Protein AF-A0AAV0VNA5-F1 (afdb_monomer_lite)

Structure (mmCIF, N/CA/C/O backbone):
data_AF-A0AAV0VNA5-F1
#
_entry.id   AF-A0AAV0VNA5-F1
#
loop_
_atom_site.group_PDB
_atom_site.id
_atom_site.type_symbol
_atom_site.label_atom_id
_atom_site.label_alt_id
_atom_site.label_comp_id
_atom_site.label_asym_id
_atom_site.label_entity_id
_atom_site.label_seq_id
_atom_site.pdbx_PDB_ins_code
_atom_site.Cartn_x
_atom_site.Cartn_y
_atom_site.Cartn_z
_atom_site.occupancy
_atom_site.B_iso_or_equiv
_atom_site.auth_seq_id
_atom_site.auth_comp_id
_atom_site.auth_asym_id
_atom_site.auth_atom_id
_atom_site.pdbx_PDB_model_num
ATOM 1 N N . MET A 1 1 ? -7.309 2.091 -15.539 1.00 61.31 1 MET A N 1
ATOM 2 C CA . MET A 1 1 ? -6.771 2.622 -14.265 1.00 61.31 1 MET A CA 1
ATOM 3 C C . MET A 1 1 ? -5.391 3.194 -14.550 1.00 61.31 1 MET A C 1
ATOM 5 O O . MET A 1 1 ? -4.636 2.526 -15.246 1.00 61.31 1 MET A O 1
ATOM 9 N N . LYS A 1 2 ? -5.087 4.430 -14.134 1.00 78.81 2 LYS A N 1
ATOM 10 C CA . LYS A 1 2 ? -3.794 5.072 -14.445 1.00 78.81 2 LYS A CA 1
ATOM 11 C C . LYS A 1 2 ? -2.761 4.752 -13.358 1.00 78.81 2 LYS A C 1
ATOM 13 O O . LYS A 1 2 ? -3.125 4.673 -12.190 1.00 78.81 2 LYS A O 1
ATOM 18 N N . GLN A 1 3 ? -1.486 4.602 -13.727 1.00 77.94 3 GLN A N 1
ATOM 19 C CA . GLN A 1 3 ? -0.392 4.304 -12.784 1.00 77.94 3 GLN A CA 1
ATOM 20 C C . GLN A 1 3 ? -0.273 5.360 -11.671 1.00 77.94 3 GLN A C 1
ATOM 22 O O . GLN A 1 3 ? -0.033 5.016 -10.520 1.00 77.94 3 GLN A O 1
ATOM 27 N N . GLU A 1 4 ? -0.513 6.628 -12.003 1.00 81.75 4 GLU A N 1
ATOM 28 C CA . GLU A 1 4 ? -0.493 7.772 -11.076 1.00 81.75 4 GLU A CA 1
ATOM 29 C C . GLU A 1 4 ? -1.544 7.685 -9.959 1.00 81.75 4 GLU A C 1
ATOM 31 O O . GLU A 1 4 ? -1.493 8.445 -9.002 1.00 81.75 4 GLU A O 1
ATOM 36 N N . GLN A 1 5 ? -2.508 6.767 -10.069 1.00 82.31 5 GLN A N 1
ATOM 37 C CA . GLN A 1 5 ? -3.531 6.533 -9.047 1.00 82.31 5 GLN A CA 1
ATOM 38 C C . GLN A 1 5 ? -3.139 5.410 -8.072 1.00 82.31 5 GLN A C 1
ATOM 40 O O . GLN A 1 5 ? -3.931 5.045 -7.204 1.00 82.31 5 GLN A O 1
ATOM 45 N N . ILE A 1 6 ? -1.945 4.825 -8.227 1.00 84.12 6 ILE A N 1
ATOM 46 C CA . ILE A 1 6 ? -1.430 3.759 -7.366 1.00 84.12 6 ILE A CA 1
ATOM 47 C C . ILE A 1 6 ? -0.471 4.384 -6.350 1.00 84.12 6 ILE A C 1
ATOM 49 O O . ILE A 1 6 ? 0.682 4.677 -6.664 1.00 84.12 6 ILE A O 1
ATOM 53 N N . PHE A 1 7 ? -0.948 4.559 -5.120 1.00 85.44 7 PHE A N 1
ATOM 54 C CA . PHE A 1 7 ? -0.211 5.212 -4.037 1.00 85.44 7 PHE A CA 1
ATOM 55 C C . PHE A 1 7 ? 0.374 4.222 -3.033 1.00 85.44 7 PHE A C 1
ATOM 57 O O . PHE A 1 7 ? -0.229 3.191 -2.727 1.00 85.44 7 PHE A O 1
ATOM 64 N N . SER A 1 8 ? 1.534 4.574 -2.479 1.00 82.31 8 SER A N 1
ATOM 65 C CA . SER A 1 8 ? 2.185 3.831 -1.408 1.00 82.31 8 SER A CA 1
ATOM 66 C C . SER A 1 8 ? 1.726 4.336 -0.044 1.00 82.31 8 SER A C 1
ATOM 68 O O . SER A 1 8 ? 1.984 5.474 0.344 1.00 82.31 8 SER A O 1
ATOM 70 N N . PHE A 1 9 ? 1.085 3.456 0.723 1.00 81.94 9 PHE A N 1
ATOM 71 C CA . PHE A 1 9 ? 0.628 3.739 2.089 1.00 81.94 9 PHE A CA 1
ATOM 72 C C . PHE A 1 9 ? 1.598 3.214 3.161 1.00 81.94 9 PHE A C 1
ATOM 74 O O . PHE A 1 9 ? 1.343 3.362 4.357 1.00 81.94 9 PHE A O 1
ATOM 81 N N . SER A 1 10 ? 2.717 2.593 2.762 1.00 77.31 10 SER A N 1
ATOM 82 C CA . SER A 1 10 ? 3.698 2.020 3.697 1.00 77.31 10 SER A CA 1
ATOM 83 C C . SER A 1 10 ? 4.319 3.086 4.601 1.00 77.31 10 SER A C 1
ATOM 85 O O . SER A 1 10 ? 4.486 2.856 5.799 1.00 77.31 10 SER A O 1
ATOM 87 N N . ASN A 1 11 ? 4.573 4.273 4.046 1.00 72.50 11 ASN A N 1
ATOM 88 C CA . ASN A 1 11 ? 5.123 5.414 4.770 1.00 72.50 11 ASN A CA 1
ATOM 89 C C . ASN A 1 11 ? 4.182 5.921 5.869 1.00 72.50 11 ASN A C 1
ATOM 91 O O . ASN A 1 11 ? 4.648 6.323 6.931 1.00 72.50 11 ASN A O 1
ATOM 95 N N . LEU A 1 12 ? 2.862 5.853 5.675 1.00 72.69 12 LEU A N 1
ATOM 96 C CA . LEU A 1 12 ? 1.906 6.253 6.713 1.00 72.69 12 LEU A CA 1
ATOM 97 C C . LEU A 1 12 ? 1.964 5.306 7.919 1.00 72.69 12 LEU A C 1
ATOM 99 O O . LEU A 1 12 ? 1.955 5.756 9.061 1.00 72.69 12 LEU A O 1
ATOM 103 N N . VAL A 1 13 ? 2.093 3.999 7.675 1.00 71.50 13 VAL A N 1
ATOM 104 C CA . VAL A 1 13 ? 2.178 2.978 8.736 1.00 71.50 13 VAL A CA 1
ATOM 105 C C . VAL A 1 13 ? 3.517 3.016 9.482 1.00 71.50 13 VAL A C 1
ATOM 107 O O . VAL A 1 13 ? 3.583 2.647 10.651 1.00 71.50 13 VAL A O 1
ATOM 110 N N . SER A 1 14 ? 4.607 3.437 8.839 1.00 67.69 14 SER A N 1
ATOM 111 C CA . SER A 1 14 ? 5.907 3.537 9.513 1.00 67.69 14 SER A CA 1
ATOM 112 C C . SER A 1 14 ? 6.051 4.822 10.333 1.00 67.69 14 SER A C 1
ATOM 114 O O . SER A 1 14 ? 6.671 4.796 11.396 1.00 67.69 14 SER A O 1
ATOM 116 N N . THR A 1 15 ? 5.468 5.932 9.872 1.00 65.69 15 THR A N 1
ATOM 117 C CA . THR A 1 15 ? 5.726 7.266 10.442 1.00 65.69 15 THR A CA 1
ATOM 118 C C . THR A 1 15 ? 4.695 7.745 11.454 1.00 65.69 15 THR A C 1
ATOM 120 O O . THR A 1 15 ? 5.068 8.412 12.413 1.00 65.69 15 THR A O 1
ATOM 123 N N . SER A 1 16 ? 3.410 7.463 11.236 1.00 63.38 16 SER A N 1
ATOM 124 C CA . SER A 1 16 ? 2.330 8.199 11.912 1.00 63.38 16 SER A CA 1
ATOM 125 C C . SER A 1 16 ? 1.203 7.304 12.415 1.00 63.38 16 SER A C 1
ATOM 127 O O . SER A 1 16 ? 0.649 7.551 13.490 1.00 63.38 16 SER A O 1
ATOM 129 N N . LEU A 1 17 ? 0.904 6.225 11.694 1.00 68.94 17 LEU A N 1
ATOM 130 C CA . LEU A 1 17 ? -0.144 5.276 12.044 1.00 68.94 17 LEU A CA 1
ATOM 131 C C . LEU A 1 17 ? 0.442 3.992 12.621 1.00 68.94 17 LEU A C 1
ATOM 133 O O . LEU A 1 17 ? 1.546 3.577 12.286 1.00 68.94 17 LEU A O 1
ATOM 137 N N . THR A 1 18 ? -0.314 3.325 13.487 1.00 68.88 18 THR A N 1
ATOM 138 C CA . THR A 1 18 ? 0.027 1.981 13.967 1.00 68.88 18 THR A CA 1
ATOM 139 C C . THR A 1 18 ? -1.131 1.032 13.777 1.00 68.88 18 THR A C 1
ATOM 141 O O . THR A 1 18 ? -2.283 1.363 14.046 1.00 68.88 18 THR A O 1
ATOM 144 N N . LYS A 1 19 ? -0.809 -0.196 13.362 1.00 69.00 19 LYS A N 1
ATOM 145 C CA . LYS A 1 19 ? -1.757 -1.307 13.400 1.00 69.00 19 LYS A CA 1
ATOM 146 C C . LYS A 1 19 ? -2.027 -1.640 14.864 1.00 69.00 19 LYS A C 1
ATOM 148 O O . LYS A 1 19 ? -1.241 -2.351 15.487 1.00 69.00 19 LYS A O 1
ATOM 153 N N . LYS A 1 20 ? -3.103 -1.092 15.422 1.00 68.81 20 LYS A N 1
ATOM 154 C CA . LYS A 1 20 ? -3.529 -1.412 16.782 1.00 68.81 20 LYS A CA 1
ATOM 155 C C . LYS A 1 20 ? -4.576 -2.516 16.767 1.00 68.81 20 LYS A C 1
ATOM 157 O O . LYS A 1 20 ? -5.478 -2.553 15.939 1.00 68.81 20 LYS A O 1
ATOM 162 N N . THR A 1 21 ? -4.421 -3.434 17.705 1.00 66.12 21 THR A N 1
ATOM 163 C CA . THR A 1 21 ? -5.372 -4.507 18.024 1.00 66.12 21 THR A CA 1
ATOM 164 C C . THR A 1 21 ? -6.015 -4.286 19.386 1.00 66.12 21 THR A C 1
ATOM 166 O O . THR A 1 21 ? -6.741 -5.153 19.859 1.00 66.12 21 THR A O 1
ATOM 169 N N . VAL A 1 22 ? -5.738 -3.149 20.025 1.00 70.19 22 VAL A N 1
ATOM 170 C CA . VAL A 1 22 ? -6.234 -2.796 21.351 1.00 70.19 22 VAL A CA 1
ATOM 171 C C . VAL A 1 22 ? -6.997 -1.485 21.241 1.00 70.19 22 VAL A C 1
ATOM 173 O O . VAL A 1 22 ? -6.460 -0.503 20.732 1.00 70.19 22 VAL A O 1
ATOM 176 N N . ASP A 1 23 ? -8.243 -1.531 21.686 1.00 74.94 23 ASP A N 1
ATOM 177 C CA . ASP A 1 23 ? -9.182 -0.418 21.802 1.00 74.94 23 ASP A CA 1
ATOM 178 C C . ASP A 1 23 ? -8.688 0.635 22.813 1.00 74.94 23 ASP A C 1
ATOM 180 O O . ASP A 1 23 ? -7.816 0.336 23.637 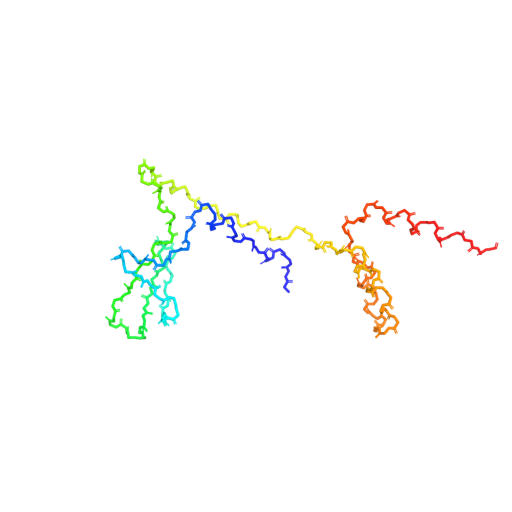1.00 74.94 23 ASP A O 1
ATOM 184 N N . THR A 1 24 ? -9.250 1.848 22.809 1.00 70.69 24 THR A N 1
ATOM 185 C CA . THR A 1 24 ? -8.927 2.872 23.827 1.00 70.69 24 THR A CA 1
ATOM 186 C C . THR A 1 24 ? -9.212 2.397 25.251 1.00 70.69 24 THR A C 1
ATOM 188 O O . THR A 1 24 ? -8.517 2.810 2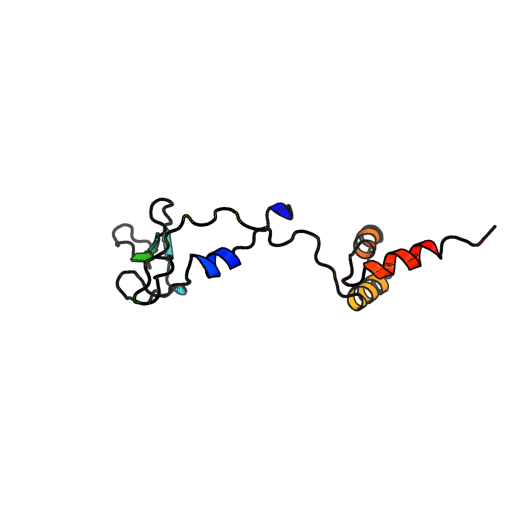6.177 1.00 70.69 24 THR A O 1
ATOM 191 N N . ASP A 1 25 ? -10.148 1.461 25.413 1.00 70.50 25 ASP A N 1
ATOM 192 C CA . ASP A 1 25 ? -10.512 0.850 26.697 1.00 70.50 25 ASP A CA 1
ATOM 193 C C . ASP A 1 25 ? -9.586 -0.313 27.112 1.00 70.50 25 ASP A C 1
ATOM 195 O O . ASP A 1 25 ? -9.852 -1.030 28.077 1.00 70.50 25 ASP A O 1
ATOM 199 N N . GLY A 1 26 ? -8.498 -0.559 26.371 1.00 67.69 26 GLY A N 1
ATOM 200 C CA . GLY A 1 26 ? -7.530 -1.621 26.674 1.00 67.69 26 GLY A CA 1
ATOM 201 C C . GLY A 1 26 ? -7.981 -3.028 26.263 1.00 67.69 26 GLY A C 1
ATOM 202 O O . GLY A 1 26 ? -7.269 -4.005 26.506 1.00 67.69 26 GLY A O 1
ATOM 203 N N . GLN A 1 27 ? -9.138 -3.152 25.611 1.00 72.56 27 GLN A N 1
ATOM 204 C CA . GLN A 1 27 ? -9.688 -4.431 25.166 1.00 72.56 27 GLN A CA 1
ATOM 205 C C . GLN A 1 27 ? -9.109 -4.848 23.813 1.00 72.56 27 GLN A C 1
ATOM 207 O O . GLN A 1 27 ? -8.989 -4.038 22.893 1.00 72.56 27 GLN A O 1
ATOM 212 N N . LYS A 1 28 ? -8.771 -6.133 23.654 1.00 73.62 28 LYS A N 1
ATOM 213 C CA . LYS A 1 28 ? -8.304 -6.660 22.364 1.00 73.62 28 LYS A CA 1
ATOM 214 C C . LYS A 1 28 ? -9.465 -6.721 21.372 1.00 73.62 28 LYS A C 1
ATOM 216 O O . LYS A 1 28 ? -10.399 -7.500 21.547 1.00 73.62 28 LYS A O 1
ATOM 221 N N . GLY A 1 29 ? -9.380 -5.923 20.316 1.00 73.00 29 GLY A N 1
ATOM 222 C CA . GLY A 1 29 ? -10.340 -5.911 19.225 1.00 73.00 29 GLY A CA 1
ATOM 223 C C . GLY A 1 29 ? -10.103 -7.076 18.265 1.00 73.00 29 GLY A C 1
ATOM 224 O O . GLY A 1 29 ? -9.071 -7.133 17.593 1.00 73.00 29 GLY A O 1
ATOM 225 N N . ASN A 1 30 ? -11.056 -8.006 18.165 1.00 79.62 30 ASN A N 1
ATOM 226 C CA . ASN A 1 30 ? -11.019 -9.038 17.131 1.00 79.62 30 ASN A CA 1
ATOM 227 C C . ASN A 1 30 ? -11.534 -8.471 15.799 1.00 79.62 30 ASN A C 1
ATOM 229 O O . ASN A 1 30 ? -12.741 -8.346 15.604 1.00 79.62 30 ASN A O 1
ATOM 233 N N . TRP A 1 31 ? -10.612 -8.166 14.882 1.00 81.69 31 TRP A N 1
ATOM 234 C CA . TRP A 1 31 ? -10.916 -7.610 13.558 1.00 81.69 31 TRP A CA 1
ATOM 235 C C . TRP A 1 31 ? -11.918 -8.445 12.752 1.00 81.69 31 TRP A C 1
ATOM 237 O O . TRP A 1 31 ? -12.744 -7.878 12.049 1.00 81.69 31 TRP A O 1
ATOM 247 N N . PHE A 1 32 ? -11.894 -9.774 12.890 1.00 84.00 32 PHE A N 1
ATOM 248 C CA . PHE A 1 32 ? -12.788 -10.670 12.151 1.00 84.00 32 PHE A CA 1
ATOM 249 C C . PHE A 1 32 ? -14.258 -10.526 12.561 1.00 84.00 32 PHE A C 1
ATOM 251 O O . PHE A 1 32 ? -15.155 -10.759 11.759 1.00 84.00 32 PHE A O 1
ATOM 258 N N . HIS A 1 33 ? -14.517 -10.140 13.811 1.00 85.06 33 HIS A N 1
ATOM 259 C CA . HIS A 1 33 ? -15.881 -10.030 14.327 1.00 85.06 33 HIS A CA 1
ATOM 260 C C . HIS A 1 33 ? -16.507 -8.664 14.047 1.00 85.06 33 HIS A C 1
ATOM 262 O O . HIS A 1 33 ? -17.697 -8.488 14.303 1.00 85.06 33 HIS A O 1
ATOM 268 N N . ILE A 1 34 ? -15.725 -7.692 13.564 1.00 86.31 34 ILE A N 1
ATOM 269 C CA . ILE A 1 34 ? -16.207 -6.338 13.292 1.00 86.31 34 ILE A CA 1
ATOM 270 C C . ILE A 1 34 ? -17.237 -6.395 12.163 1.00 86.31 34 ILE A C 1
ATOM 272 O O . ILE A 1 34 ? -16.944 -6.867 11.068 1.00 86.31 34 ILE A O 1
ATOM 276 N N . ARG A 1 35 ? -18.444 -5.889 12.433 1.00 88.06 35 ARG A N 1
ATOM 277 C CA . ARG A 1 35 ? -19.552 -5.839 11.462 1.00 88.06 35 ARG A CA 1
ATOM 278 C C . ARG A 1 35 ? -19.874 -4.429 10.997 1.00 88.06 35 ARG A C 1
ATOM 280 O O . ARG A 1 35 ? -20.453 -4.262 9.930 1.00 88.06 35 ARG A O 1
ATOM 287 N N . TRP A 1 36 ? -19.493 -3.422 11.778 1.00 88.69 36 TRP A N 1
ATOM 288 C CA . TRP A 1 36 ? -19.755 -2.024 11.467 1.00 88.69 36 TRP A CA 1
ATOM 289 C C . TRP A 1 36 ? -18.515 -1.194 11.757 1.00 88.69 36 TRP A C 1
ATOM 291 O O . TRP A 1 36 ? -17.997 -1.219 12.871 1.00 88.69 36 TRP A O 1
ATOM 301 N N . ILE A 1 37 ? -18.057 -0.458 10.749 1.00 87.94 37 ILE A N 1
ATOM 302 C CA . ILE A 1 37 ? -16.963 0.503 10.853 1.00 87.94 37 ILE A CA 1
ATOM 303 C C . ILE A 1 37 ? -17.494 1.891 10.498 1.00 87.94 37 ILE A C 1
ATOM 305 O O . ILE A 1 37 ? -18.212 2.053 9.511 1.00 87.94 37 ILE A O 1
ATOM 309 N N . ARG A 1 38 ? -17.120 2.893 11.291 1.00 86.06 38 ARG A N 1
ATOM 310 C CA . ARG A 1 38 ? -17.346 4.312 11.027 1.00 86.06 38 ARG A CA 1
ATOM 311 C C . ARG A 1 38 ? -16.011 5.039 11.134 1.00 86.06 38 ARG A C 1
ATOM 313 O O . ARG A 1 38 ? -15.265 4.857 12.092 1.00 86.06 38 ARG A O 1
ATOM 320 N N . TYR A 1 39 ? -15.718 5.862 10.135 1.00 81.56 39 TYR A N 1
ATOM 321 C CA . TYR A 1 39 ? -14.537 6.712 10.125 1.00 81.56 39 TYR A CA 1
ATOM 322 C C . TYR A 1 39 ? -14.971 8.166 9.993 1.00 81.56 39 TYR A C 1
ATOM 324 O O . TYR A 1 39 ? -15.646 8.529 9.029 1.00 81.56 39 TYR A O 1
ATOM 332 N N . GLU A 1 40 ? -14.588 8.989 10.962 1.00 78.00 40 GLU A N 1
ATOM 333 C CA . GLU A 1 40 ? -14.845 10.424 10.948 1.00 78.00 40 GLU A CA 1
ATOM 334 C C . GLU A 1 40 ? -13.530 11.175 10.787 1.00 78.00 40 GLU A C 1
ATOM 336 O O . GLU A 1 40 ? -12.617 11.051 11.601 1.00 78.00 40 GLU A O 1
ATOM 341 N N . LYS A 1 41 ? -13.449 11.997 9.736 1.00 69.94 41 LYS A N 1
ATOM 342 C CA . LYS A 1 41 ? -12.236 12.747 9.380 1.00 69.94 41 LYS A CA 1
ATOM 343 C C . LYS A 1 41 ? -11.788 13.734 10.471 1.00 69.94 41 LYS A C 1
ATOM 345 O O . LYS A 1 41 ? -10.655 14.188 10.438 1.00 69.94 41 LYS A O 1
ATOM 350 N N . MET A 1 42 ? -12.672 14.072 11.410 1.00 62.91 42 MET A N 1
ATOM 351 C CA . MET A 1 42 ? -12.401 15.000 12.511 1.00 62.91 42 MET A CA 1
ATOM 352 C C . MET A 1 42 ? -11.515 14.415 13.616 1.00 62.91 42 MET A C 1
ATOM 354 O O . MET A 1 42 ? -10.811 15.178 14.267 1.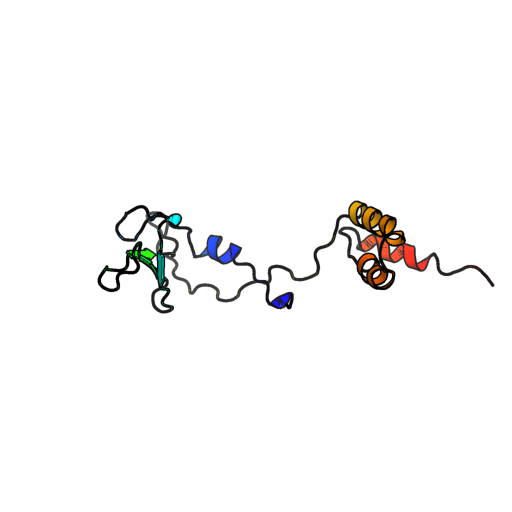00 62.91 42 MET A O 1
ATOM 358 N N . TYR A 1 43 ? -11.558 13.100 13.855 1.00 59.91 43 TYR A N 1
ATOM 359 C CA . TYR A 1 43 ? -11.039 12.535 15.107 1.00 59.91 43 TYR A CA 1
ATOM 360 C C . TYR A 1 43 ? -9.855 11.577 14.945 1.00 59.91 43 TYR A C 1
ATOM 362 O O . TYR A 1 43 ? -9.372 11.080 15.955 1.00 59.91 43 TYR A O 1
ATOM 370 N N . ASP A 1 44 ? -9.386 11.299 13.720 1.00 67.19 44 ASP A N 1
ATOM 371 C CA . ASP A 1 44 ? -8.346 10.286 13.415 1.00 67.19 44 ASP A CA 1
ATOM 372 C C . ASP A 1 44 ? -8.550 8.941 14.143 1.00 67.19 44 ASP A C 1
ATOM 374 O O . ASP A 1 44 ? -7.619 8.183 14.432 1.00 67.19 44 ASP A O 1
ATOM 378 N N . GLN A 1 45 ? -9.807 8.650 14.457 1.00 76.38 45 GLN A N 1
ATOM 379 C CA . GLN A 1 45 ? -10.237 7.530 15.268 1.00 76.38 45 GLN A CA 1
ATOM 380 C C . GLN A 1 45 ? -11.133 6.643 14.423 1.00 76.38 45 GLN A C 1
ATOM 382 O O . GLN A 1 45 ? -12.052 7.101 13.738 1.00 76.38 45 GLN A O 1
ATOM 387 N N . LEU A 1 46 ? -10.858 5.347 14.485 1.00 83.75 46 LEU A N 1
ATOM 388 C CA . LEU A 1 46 ? -11.673 4.337 13.844 1.00 83.75 46 LEU A CA 1
ATOM 389 C C . LEU A 1 46 ? -12.705 3.840 14.853 1.00 83.75 46 LEU A C 1
ATOM 391 O O . LEU A 1 46 ? -12.355 3.200 15.841 1.00 83.75 46 LEU A O 1
ATOM 395 N N . GLN A 1 47 ? -13.976 4.110 14.592 1.00 86.81 47 GLN A N 1
ATOM 396 C CA . GLN A 1 47 ? -15.070 3.623 15.419 1.00 86.81 47 GLN A CA 1
ATOM 397 C C . GLN A 1 47 ? -15.577 2.292 14.865 1.00 86.81 47 GLN A C 1
ATOM 399 O O . GLN A 1 47 ? -15.798 2.165 13.659 1.00 86.81 47 GLN A O 1
ATOM 404 N N . PHE A 1 48 ? -15.777 1.290 15.719 1.00 87.12 48 PHE A N 1
ATOM 405 C CA . PHE A 1 48 ? -16.251 -0.021 15.275 1.00 87.12 48 PHE A CA 1
ATOM 406 C C . PHE A 1 48 ? -17.254 -0.669 16.236 1.00 87.12 48 PHE A C 1
ATOM 408 O O . PHE A 1 48 ? -17.306 -0.344 17.421 1.00 87.12 48 PHE A O 1
ATOM 415 N N . LYS A 1 49 ? -18.058 -1.604 15.714 1.00 89.75 49 LYS A N 1
ATOM 416 C CA . LYS A 1 49 ? -18.978 -2.463 16.479 1.00 89.75 49 LYS A CA 1
ATOM 417 C C . LYS A 1 49 ? -18.945 -3.902 15.982 1.00 89.75 49 LYS A C 1
ATOM 419 O O . LYS A 1 49 ? -18.629 -4.177 14.819 1.00 89.75 49 LYS A O 1
ATOM 424 N N . TYR A 1 50 ? -19.339 -4.812 16.866 1.00 87.62 50 TYR A N 1
ATOM 425 C CA . TYR A 1 50 ? -19.530 -6.226 16.544 1.00 87.62 50 TYR A CA 1
ATOM 426 C C . TYR A 1 50 ? -20.965 -6.566 16.139 1.00 87.62 50 TYR A C 1
ATOM 428 O O . TYR A 1 50 ? -21.171 -7.567 15.458 1.00 87.62 50 TYR A O 1
ATOM 436 N N . SER A 1 51 ? -21.946 -5.736 16.503 1.00 87.00 51 SER A N 1
ATOM 437 C CA . SER A 1 51 ? -23.332 -5.869 16.056 1.00 87.00 51 SER A CA 1
ATOM 438 C C . SER A 1 51 ? -23.708 -4.809 15.018 1.00 87.00 51 SER A C 1
ATOM 440 O O . SER A 1 51 ? -23.021 -3.804 14.833 1.00 87.00 51 SER A O 1
ATOM 442 N N . LEU A 1 52 ? -24.844 -5.035 14.358 1.00 85.69 52 LEU A N 1
ATOM 443 C CA . LEU A 1 52 ? -25.535 -4.054 13.515 1.00 85.69 52 LEU A CA 1
ATOM 444 C C . LEU A 1 52 ? -26.597 -3.263 14.303 1.00 85.69 52 LEU A C 1
ATOM 446 O O . LEU A 1 52 ? -27.359 -2.497 13.721 1.00 85.69 52 LEU A O 1
ATOM 450 N N . ASN A 1 53 ? -26.653 -3.438 15.627 1.00 87.12 53 ASN A N 1
ATOM 451 C CA . ASN A 1 53 ? -27.600 -2.735 16.484 1.00 87.12 53 ASN A CA 1
ATOM 452 C C . ASN A 1 53 ? -27.235 -1.238 16.585 1.00 87.12 53 ASN A C 1
ATOM 454 O O . ASN A 1 53 ? -26.100 -0.900 16.952 1.00 87.12 53 ASN A O 1
ATOM 458 N N . PRO A 1 54 ? -28.176 -0.320 16.300 1.00 84.12 54 PRO A N 1
ATOM 459 C CA . PRO A 1 54 ? -27.908 1.116 16.356 1.00 84.12 54 PRO A CA 1
ATOM 460 C C . PRO A 1 54 ? -27.664 1.608 17.791 1.00 84.12 54 PRO A C 1
ATOM 462 O O . PRO A 1 54 ? -26.809 2.466 17.988 1.00 84.12 54 PRO A O 1
ATOM 465 N N . GLU A 1 55 ? -28.345 1.004 18.768 1.00 85.19 55 GLU A N 1
ATOM 466 C CA . GLU A 1 55 ? -28.305 1.344 20.201 1.00 85.19 55 GLU A CA 1
ATOM 467 C C . GLU A 1 55 ? -26.983 0.972 20.896 1.00 85.19 55 GLU A C 1
ATOM 469 O O . GLU A 1 55 ? -26.649 1.530 21.937 1.00 85.19 55 GLU A O 1
ATOM 474 N N . GLU A 1 56 ? -26.213 0.025 20.345 1.00 85.44 56 GLU A N 1
ATOM 475 C CA . GLU A 1 56 ? -24.923 -0.354 20.935 1.00 85.44 56 GLU A CA 1
ATOM 476 C C . GLU A 1 56 ? -23.932 0.822 20.810 1.00 85.44 56 GLU A C 1
ATOM 478 O O . GLU A 1 56 ? -23.897 1.471 19.763 1.00 85.44 56 GLU A O 1
ATOM 483 N N . PRO A 1 57 ? -23.107 1.140 21.819 1.00 85.50 57 PRO A N 1
ATOM 484 C CA . PRO A 1 57 ? -22.072 2.159 21.671 1.00 85.50 57 PRO A CA 1
ATOM 485 C C . PRO A 1 57 ? -20.963 1.700 20.711 1.00 85.50 57 PRO A C 1
ATOM 487 O O . PRO A 1 57 ? -20.667 0.511 20.587 1.00 85.50 57 PRO A O 1
ATOM 490 N N . PHE A 1 58 ? -20.340 2.648 20.005 1.00 84.25 58 PHE A N 1
ATOM 491 C CA . PHE A 1 58 ? -19.142 2.364 19.211 1.00 84.25 58 PHE A CA 1
ATOM 492 C C . PHE A 1 58 ? -17.922 2.226 20.122 1.00 84.25 58 PHE A C 1
ATOM 494 O O . PHE A 1 58 ? -17.732 3.019 21.041 1.00 84.25 58 PHE A O 1
ATOM 501 N N . ARG A 1 59 ? -17.070 1.253 19.809 1.00 83.44 59 ARG A N 1
ATOM 502 C CA . ARG A 1 59 ? -15.705 1.147 20.333 1.00 83.44 59 ARG A CA 1
ATOM 503 C C . ARG A 1 59 ? -14.758 2.013 19.514 1.00 83.44 59 ARG A C 1
ATOM 505 O O . ARG A 1 59 ? -15.029 2.230 18.332 1.00 83.44 59 ARG A O 1
ATOM 512 N N . VAL A 1 60 ? -13.673 2.507 20.109 1.00 82.81 60 VAL A N 1
ATOM 513 C CA . VAL A 1 60 ? -12.827 3.550 19.509 1.00 82.81 60 VAL A CA 1
ATOM 514 C C . VAL A 1 60 ? -11.377 3.096 19.417 1.00 82.81 60 VAL A C 1
ATOM 516 O O . VAL A 1 60 ? -10.610 3.099 20.372 1.00 82.81 60 VAL A O 1
ATOM 519 N N . LEU A 1 61 ? -10.934 2.800 18.204 1.00 80.25 61 LEU A N 1
ATOM 520 C CA . LEU A 1 61 ? -9.541 2.492 17.937 1.00 80.25 61 LEU A CA 1
ATOM 521 C C . LEU A 1 61 ? -8.780 3.768 17.542 1.00 80.25 61 LEU A C 1
ATOM 523 O O . LEU A 1 61 ? -8.926 4.279 16.431 1.00 80.25 61 LEU A O 1
ATOM 527 N N . ASP A 1 62 ? -7.930 4.263 18.444 1.00 74.31 62 ASP A N 1
ATOM 528 C CA . ASP A 1 62 ? -6.977 5.340 18.147 1.00 74.31 62 ASP A CA 1
ATOM 529 C C . ASP A 1 62 ? -5.835 4.787 17.279 1.00 74.31 62 ASP A C 1
ATOM 531 O O . ASP A 1 62 ? -4.985 4.040 17.768 1.00 74.31 62 ASP A O 1
ATOM 535 N N . LEU A 1 63 ? -5.786 5.146 15.995 1.00 73.94 63 LEU A N 1
ATOM 536 C CA . LEU A 1 63 ? -4.770 4.657 15.055 1.00 73.94 63 LEU A CA 1
ATOM 537 C C . LEU A 1 63 ? -3.430 5.406 15.157 1.00 73.94 63 LEU A C 1
ATOM 539 O O . LEU A 1 63 ? -2.446 4.983 14.539 1.00 73.94 63 LEU A O 1
ATOM 543 N N . THR A 1 64 ? -3.351 6.474 15.957 1.00 71.50 64 THR A N 1
ATOM 544 C CA . THR A 1 64 ? -2.133 7.281 16.097 1.00 71.50 64 THR A CA 1
ATOM 545 C C . THR A 1 64 ? -1.019 6.502 16.792 1.00 71.50 64 THR A C 1
ATOM 547 O O . THR A 1 64 ? -1.253 5.774 17.766 1.00 71.50 64 THR A O 1
ATOM 550 N N . GLN A 1 65 ? 0.224 6.651 16.322 1.00 65.38 65 GLN A N 1
ATOM 551 C CA . GLN A 1 65 ? 1.386 6.160 17.063 1.00 65.38 65 GLN A CA 1
ATOM 552 C C . GLN A 1 65 ? 1.417 6.799 18.460 1.00 65.38 65 GLN A C 1
ATOM 554 O O . GLN A 1 65 ? 1.576 8.010 18.614 1.00 65.38 65 GLN A O 1
ATOM 559 N N . SER A 1 66 ? 1.285 5.986 19.515 1.00 59.19 66 SER A N 1
ATOM 560 C CA . SER A 1 66 ? 1.598 6.461 20.862 1.00 59.19 66 SER A CA 1
ATOM 561 C C . SER A 1 66 ? 3.111 6.626 20.959 1.00 59.19 66 SER A C 1
ATOM 563 O O . SER A 1 66 ? 3.843 5.669 20.692 1.00 59.19 66 SER A O 1
ATOM 565 N N . GLY A 1 67 ? 3.587 7.807 21.359 1.00 57.03 67 GLY A N 1
ATOM 566 C CA . GLY A 1 67 ? 5.000 7.995 21.677 1.00 57.03 67 GLY A CA 1
ATOM 567 C C . GLY A 1 67 ? 5.479 6.9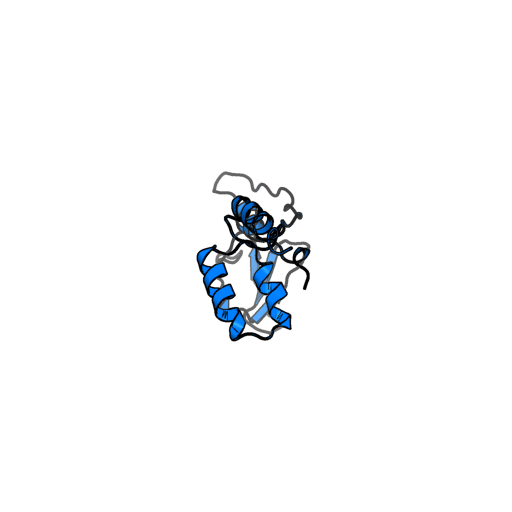01 22.637 1.00 57.03 67 GLY A C 1
ATOM 568 O O . GLY A 1 67 ? 4.748 6.493 23.544 1.00 57.03 67 GLY A O 1
ATOM 569 N N . LYS A 1 68 ? 6.699 6.388 22.430 1.00 57.28 68 LYS A N 1
ATOM 570 C CA . LYS A 1 68 ? 7.346 5.518 23.425 1.00 57.28 68 LYS A CA 1
ATOM 571 C C . LYS A 1 68 ? 7.320 6.242 24.776 1.00 57.28 68 LYS A C 1
ATOM 573 O O . LYS A 1 68 ? 7.495 7.458 24.806 1.00 57.28 68 LYS A O 1
ATOM 578 N N . ARG A 1 69 ? 7.083 5.507 25.867 1.00 50.22 69 ARG A N 1
ATOM 579 C CA . ARG A 1 69 ? 6.963 6.033 27.241 1.00 50.22 69 ARG A CA 1
ATOM 580 C C . ARG A 1 69 ? 8.018 7.132 27.490 1.00 50.22 69 ARG A C 1
ATOM 582 O O . ARG A 1 69 ? 9.208 6.853 27.398 1.00 50.22 69 ARG A O 1
ATOM 589 N N . GLY A 1 70 ? 7.575 8.371 27.734 1.00 55.03 70 GLY A N 1
ATOM 590 C CA . GLY A 1 70 ? 8.447 9.537 27.962 1.00 55.03 70 GLY A CA 1
ATOM 591 C C . GLY A 1 70 ? 8.740 10.435 26.747 1.00 55.03 70 GLY A C 1
ATOM 592 O O . GLY A 1 70 ? 9.351 11.483 26.927 1.00 55.03 70 GLY A O 1
ATOM 593 N N . ARG A 1 71 ? 8.296 10.090 25.529 1.00 53.84 71 ARG A N 1
ATOM 594 C CA . ARG A 1 71 ? 8.427 10.953 24.340 1.00 53.84 71 ARG A CA 1
ATOM 595 C C . ARG A 1 71 ? 7.078 11.598 23.991 1.00 53.84 71 ARG A C 1
ATOM 597 O O . ARG A 1 71 ? 6.103 10.858 23.830 1.00 53.84 71 ARG A O 1
ATOM 604 N N . PRO A 1 72 ? 6.996 12.935 23.848 1.00 55.66 72 PRO A N 1
ATOM 605 C CA . PRO A 1 72 ? 5.761 13.598 23.438 1.00 55.66 72 PRO A CA 1
ATOM 606 C C . PRO A 1 72 ? 5.292 13.075 22.074 1.00 55.66 72 PRO A C 1
ATOM 608 O O . PRO A 1 72 ? 6.112 12.767 21.202 1.00 55.66 72 PRO A O 1
ATOM 611 N N . LYS A 1 73 ? 3.968 12.948 21.900 1.00 57.91 73 LYS A N 1
ATOM 612 C CA . LYS A 1 73 ? 3.367 12.642 20.597 1.00 57.91 73 LYS A CA 1
ATOM 613 C C . LYS A 1 73 ? 3.727 13.797 19.656 1.00 57.91 73 LYS A C 1
ATOM 615 O O . LYS A 1 73 ? 3.190 14.890 19.806 1.00 57.91 73 LYS A O 1
ATOM 620 N N . ASN A 1 74 ? 4.616 13.566 18.691 1.00 52.56 74 ASN A N 1
ATOM 621 C CA . ASN A 1 74 ? 4.748 14.464 17.547 1.00 52.56 74 ASN A CA 1
ATOM 622 C C . ASN A 1 74 ? 3.515 14.246 16.667 1.00 52.56 74 ASN A C 1
ATOM 624 O O . ASN A 1 74 ? 3.548 13.470 15.718 1.00 52.56 74 ASN A O 1
ATOM 628 N N . ILE A 1 75 ? 2.409 14.902 17.024 1.00 54.12 75 ILE A N 1
ATOM 629 C CA . ILE A 1 75 ? 1.247 15.089 16.150 1.00 54.12 75 ILE A CA 1
ATOM 630 C C . ILE A 1 75 ? 1.630 16.200 15.167 1.00 54.12 75 ILE A C 1
ATOM 632 O O . ILE A 1 75 ? 1.048 17.278 15.143 1.00 54.12 75 ILE A O 1
ATOM 636 N N . THR A 1 76 ? 2.712 16.003 14.420 1.00 51.00 76 THR A N 1
ATOM 637 C CA . THR A 1 76 ? 2.964 16.824 13.245 1.00 51.00 76 THR A CA 1
ATOM 638 C C . THR A 1 76 ? 2.025 16.275 12.191 1.00 51.00 76 THR A C 1
ATOM 640 O O . THR A 1 76 ? 2.143 15.108 11.825 1.00 51.00 76 THR A O 1
ATOM 643 N N . THR A 1 77 ? 1.049 17.099 11.808 1.00 53.44 77 THR A N 1
ATOM 644 C CA . THR A 1 77 ? 0.185 16.999 10.628 1.00 53.44 77 THR A CA 1
ATOM 645 C C . THR A 1 77 ? 0.636 15.886 9.691 1.00 53.44 77 THR A C 1
ATOM 647 O O . THR A 1 77 ? 1.725 15.988 9.123 1.00 53.44 77 THR A O 1
ATOM 650 N N . TYR A 1 78 ? -0.153 14.809 9.578 1.00 57.03 78 TYR A N 1
ATOM 651 C CA . TYR A 1 78 ? 0.167 13.699 8.678 1.00 57.03 78 TYR A CA 1
ATOM 652 C C . TYR A 1 78 ? 0.597 14.277 7.337 1.00 57.03 78 TYR A C 1
ATOM 654 O O . TYR A 1 78 ? -0.093 15.142 6.795 1.00 57.03 78 TYR A O 1
ATOM 662 N N . SER A 1 79 ? 1.740 13.834 6.817 1.00 56.81 79 SER A N 1
ATOM 663 C CA . SER A 1 79 ? 2.103 14.190 5.453 1.00 56.81 79 SER A CA 1
ATOM 664 C C . SER A 1 79 ? 1.000 13.642 4.546 1.00 56.81 79 SER A C 1
ATOM 666 O O . SER A 1 79 ? 0.838 12.431 4.404 1.00 56.81 79 SER A O 1
ATOM 668 N N . THR A 1 80 ? 0.175 14.542 4.007 1.00 59.62 80 THR A N 1
ATOM 669 C CA . THR A 1 80 ? -0.908 14.219 3.067 1.00 59.62 80 THR A CA 1
ATOM 670 C C . THR A 1 80 ? -0.370 13.882 1.681 1.00 59.62 80 THR A C 1
ATOM 672 O O . THR A 1 80 ? -1.130 13.488 0.799 1.00 59.62 80 THR A O 1
ATOM 675 N N . GLU A 1 81 ? 0.935 14.042 1.480 1.00 70.44 81 GLU A N 1
ATOM 676 C CA . GLU A 1 81 ? 1.623 13.747 0.236 1.00 70.44 81 GLU A CA 1
ATOM 677 C C . GLU A 1 81 ? 1.874 12.242 0.147 1.00 70.44 81 GLU A C 1
ATOM 679 O O . GLU A 1 81 ? 2.894 11.703 0.578 1.00 70.44 81 GLU A O 1
ATOM 684 N N . LEU A 1 82 ? 0.884 11.540 -0.401 1.00 77.25 82 LEU A N 1
ATOM 685 C CA . LEU A 1 82 ? 1.047 10.153 -0.803 1.00 77.25 82 LEU A CA 1
ATOM 686 C C . LEU A 1 82 ? 2.081 10.073 -1.924 1.00 77.25 82 LEU A C 1
ATOM 688 O O . LEU A 1 82 ? 1.947 10.720 -2.962 1.00 77.25 82 LEU A O 1
ATOM 692 N N . THR A 1 83 ? 3.095 9.237 -1.735 1.00 83.31 83 THR A N 1
ATOM 693 C CA . THR A 1 83 ? 4.050 8.938 -2.798 1.00 83.31 83 THR A CA 1
ATOM 694 C C . THR A 1 83 ? 3.466 7.889 -3.738 1.00 83.31 83 THR A C 1
ATOM 696 O O . THR A 1 83 ? 2.775 6.959 -3.314 1.00 83.31 83 THR A O 1
ATOM 699 N N . ASN A 1 84 ? 3.752 8.007 -5.032 1.00 84.12 84 ASN A N 1
ATOM 700 C CA . ASN A 1 84 ? 3.364 6.983 -6.000 1.00 84.12 84 ASN A CA 1
ATOM 701 C C . ASN A 1 84 ? 4.074 5.658 -5.676 1.00 84.12 84 ASN A C 1
ATOM 703 O O . ASN A 1 84 ? 5.262 5.648 -5.353 1.00 84.12 84 ASN A O 1
ATOM 707 N N . CYS A 1 85 ? 3.366 4.533 -5.807 1.00 84.06 85 CYS A N 1
ATOM 708 C CA . CYS A 1 85 ? 3.964 3.196 -5.692 1.00 84.06 85 CYS A CA 1
ATOM 709 C C . CYS A 1 85 ? 5.021 2.956 -6.769 1.00 84.06 85 CYS A C 1
ATOM 711 O O . CYS A 1 85 ? 6.028 2.301 -6.517 1.00 84.06 85 CYS A O 1
ATOM 713 N N . TYR A 1 86 ? 4.774 3.476 -7.970 1.00 82.94 86 TYR A N 1
ATOM 714 C CA . TYR A 1 86 ? 5.629 3.276 -9.129 1.00 82.94 86 TYR A CA 1
ATOM 715 C C . TYR A 1 86 ? 5.801 4.599 -9.864 1.00 82.94 86 TYR A C 1
ATOM 717 O O . TYR A 1 86 ? 4.820 5.260 -10.204 1.00 82.94 86 TYR A O 1
ATOM 725 N N . THR A 1 87 ? 7.044 4.967 -10.155 1.00 82.50 87 THR A N 1
ATOM 726 C CA . THR A 1 87 ? 7.385 6.128 -10.995 1.00 82.50 87 THR A CA 1
ATOM 727 C C . THR A 1 87 ? 7.509 5.752 -12.469 1.00 82.50 87 THR A C 1
ATOM 729 O O . THR A 1 87 ? 7.366 6.595 -13.346 1.00 82.50 87 THR A O 1
ATOM 732 N N . SER A 1 88 ? 7.734 4.472 -12.757 1.00 81.44 88 SER A N 1
ATOM 733 C CA . SER A 1 88 ? 7.850 3.919 -14.103 1.00 81.44 88 SER A CA 1
ATOM 734 C C . SER A 1 88 ? 7.427 2.443 -14.108 1.00 81.44 88 SER A C 1
ATOM 736 O O . SER A 1 88 ? 7.320 1.845 -13.031 1.00 81.44 88 SER A O 1
ATOM 738 N N . PRO A 1 89 ? 7.162 1.850 -15.287 1.00 81.44 89 PRO A N 1
ATOM 739 C CA . PRO A 1 89 ? 6.914 0.418 -15.399 1.00 81.44 89 PRO A CA 1
ATOM 740 C C . PRO A 1 89 ? 8.051 -0.388 -14.768 1.00 81.44 89 PRO A C 1
ATOM 742 O O . PRO A 1 89 ? 9.224 -0.101 -15.010 1.00 81.44 89 PRO A O 1
ATOM 745 N N . LEU A 1 90 ? 7.698 -1.395 -13.967 1.00 84.31 90 LEU A N 1
ATOM 746 C CA . LEU A 1 90 ? 8.685 -2.243 -13.308 1.00 84.31 90 LEU A CA 1
ATOM 747 C C . LEU A 1 90 ? 9.490 -3.025 -14.353 1.00 84.31 90 LEU A C 1
ATOM 749 O O . LEU A 1 90 ? 8.886 -3.729 -15.169 1.00 84.31 90 LEU A O 1
ATOM 753 N N . PRO A 1 91 ? 10.830 -2.946 -14.321 1.00 88.06 91 PRO A N 1
ATOM 754 C CA . PRO A 1 91 ? 11.647 -3.746 -15.208 1.00 88.06 91 PRO A CA 1
ATOM 755 C C . PRO A 1 91 ? 11.511 -5.232 -14.861 1.00 88.06 91 PRO A C 1
ATOM 757 O O . PRO A 1 91 ? 11.465 -5.617 -13.689 1.00 88.06 91 PRO A O 1
ATOM 760 N N . ILE A 1 92 ? 11.483 -6.078 -15.886 1.00 88.44 92 ILE A N 1
ATOM 761 C CA . ILE A 1 92 ? 11.509 -7.531 -15.730 1.00 88.44 92 ILE A CA 1
ATOM 762 C C . ILE A 1 92 ? 12.944 -8.061 -15.787 1.00 88.44 92 ILE A C 1
ATOM 764 O O . ILE A 1 92 ? 13.874 -7.408 -16.260 1.00 88.44 92 ILE A O 1
ATOM 768 N N . ASN A 1 93 ? 13.143 -9.274 -15.280 1.00 90.69 93 ASN A N 1
ATOM 769 C CA . ASN A 1 93 ? 14.435 -9.944 -15.3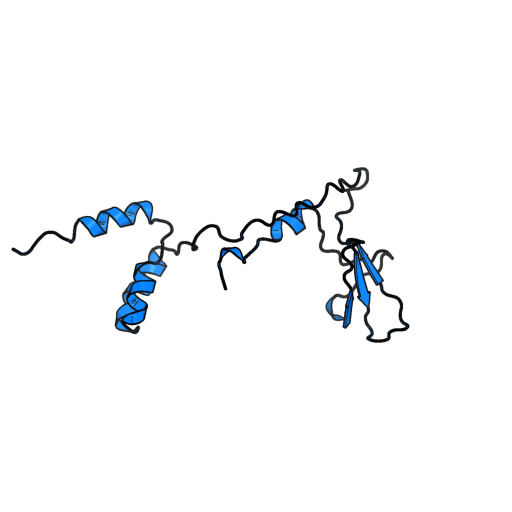88 1.00 90.69 93 ASN A CA 1
ATOM 770 C C . ASN A 1 93 ? 14.731 -10.256 -16.874 1.00 90.69 93 ASN A C 1
ATOM 772 O O . ASN A 1 93 ? 13.826 -10.748 -17.554 1.00 90.69 93 ASN A O 1
ATOM 776 N N . PRO A 1 94 ? 15.961 -10.037 -17.378 1.00 87.62 94 PRO A N 1
ATOM 777 C CA . PRO A 1 94 ? 16.307 -10.304 -18.777 1.00 87.62 94 PRO A CA 1
ATOM 778 C C . PRO A 1 94 ? 16.024 -11.748 -19.209 1.00 87.62 94 PRO A C 1
ATOM 780 O O . PRO A 1 94 ? 15.496 -11.961 -20.295 1.00 87.62 94 PRO A O 1
ATOM 783 N N . LYS A 1 95 ? 16.262 -12.738 -18.336 1.00 89.38 95 LYS A N 1
ATOM 784 C CA . LYS A 1 95 ? 15.936 -14.145 -18.634 1.00 89.38 95 LYS A CA 1
ATOM 785 C C . LYS A 1 95 ? 14.437 -14.338 -18.866 1.00 89.38 95 LYS A C 1
ATOM 787 O O . LYS A 1 95 ? 14.033 -14.958 -19.836 1.00 89.38 95 LYS A O 1
ATOM 792 N N . LYS A 1 96 ? 13.609 -13.697 -18.032 1.00 89.62 96 LYS A N 1
ATOM 793 C CA . LYS A 1 96 ? 12.150 -13.721 -18.199 1.00 89.62 96 LYS A CA 1
ATOM 794 C C . LYS A 1 96 ? 11.712 -13.039 -19.494 1.00 89.62 96 LYS A C 1
ATOM 796 O O . LYS A 1 96 ? 10.749 -13.489 -20.096 1.00 89.62 96 LYS A O 1
ATOM 801 N N . LYS A 1 97 ? 12.387 -11.966 -19.926 1.00 90.62 97 LYS A N 1
ATOM 802 C CA . LYS A 1 97 ? 12.094 -11.330 -21.221 1.00 90.62 97 LYS A CA 1
ATOM 803 C C . LYS A 1 97 ? 12.402 -12.283 -22.372 1.00 90.62 97 LYS A C 1
ATOM 805 O O . LYS A 1 97 ? 11.556 -12.443 -23.237 1.00 90.62 97 LYS A O 1
ATOM 810 N N . GLN A 1 98 ? 13.556 -12.948 -22.354 1.00 90.12 98 GLN A N 1
ATOM 811 C CA . GLN A 1 98 ? 13.919 -13.937 -23.376 1.00 90.12 98 GLN A CA 1
ATOM 812 C C . GLN A 1 98 ? 12.914 -15.092 -23.440 1.00 90.12 98 GLN A C 1
ATOM 814 O O . GLN A 1 98 ? 12.461 -15.437 -24.528 1.00 90.12 98 GLN A O 1
ATOM 819 N N . ASP A 1 99 ? 12.500 -15.618 -22.286 1.00 91.75 99 ASP A N 1
ATOM 820 C CA . ASP A 1 99 ? 11.468 -16.657 -22.213 1.00 91.75 99 ASP A CA 1
ATOM 821 C C . ASP A 1 99 ? 10.117 -16.163 -22.759 1.00 91.75 99 ASP A C 1
ATOM 823 O O . ASP A 1 99 ? 9.402 -16.902 -23.422 1.00 91.75 99 ASP A O 1
ATOM 827 N N . LEU A 1 100 ? 9.750 -14.900 -22.527 1.00 90.94 100 LEU A N 1
ATOM 828 C CA . LEU A 1 100 ? 8.527 -14.323 -23.099 1.00 90.94 100 LEU A CA 1
ATOM 829 C C . LEU A 1 100 ? 8.635 -14.116 -24.614 1.00 90.94 100 LEU A C 1
ATOM 831 O O . LEU A 1 100 ? 7.653 -14.309 -25.327 1.00 90.94 100 LEU A O 1
ATOM 835 N N . LEU A 1 101 ? 9.816 -13.739 -25.110 1.00 91.62 101 LEU A N 1
ATOM 836 C CA . LEU A 1 101 ? 10.063 -13.559 -26.539 1.00 91.62 101 LEU A CA 1
ATOM 837 C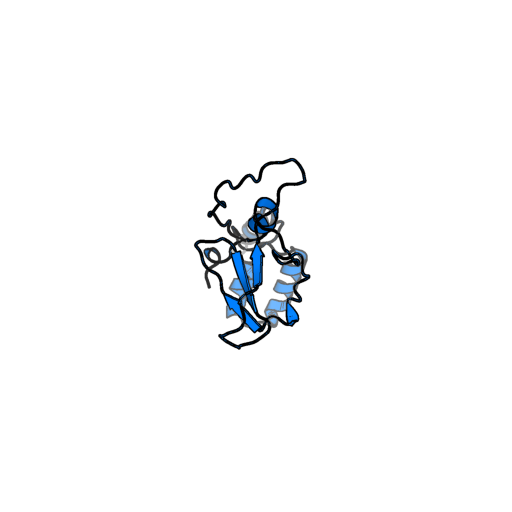 C . LEU A 1 101 ? 10.058 -14.896 -27.292 1.00 91.62 101 LEU A C 1
ATOM 839 O O . LEU A 1 101 ? 9.539 -14.965 -28.403 1.00 91.62 101 LEU A O 1
ATOM 843 N N . SER A 1 102 ? 10.566 -15.971 -26.683 1.00 92.44 102 SER A N 1
ATOM 844 C CA . SER A 1 102 ? 10.532 -17.313 -27.283 1.00 92.44 102 SER A CA 1
ATOM 845 C C . SER A 1 102 ? 9.114 -17.884 -27.394 1.00 92.44 102 SER A C 1
ATOM 847 O O . SER A 1 102 ? 8.865 -18.745 -28.235 1.00 92.44 102 SER A O 1
ATOM 849 N N . LEU A 1 103 ? 8.170 -17.369 -26.599 1.00 92.50 103 LEU A N 1
ATOM 850 C CA . LEU A 1 103 ? 6.752 -17.728 -26.649 1.00 92.50 103 LEU A CA 1
ATOM 851 C C . LEU A 1 103 ? 5.944 -16.914 -27.671 1.00 92.50 103 LEU A C 1
ATOM 853 O O . LEU A 1 103 ? 4.792 -17.262 -27.921 1.00 92.50 103 LEU A O 1
ATOM 857 N N . LEU A 1 104 ? 6.515 -15.874 -28.293 1.00 91.31 104 LEU A N 1
ATOM 858 C CA . LEU A 1 104 ? 5.814 -15.064 -29.300 1.00 91.31 104 LEU A CA 1
ATOM 859 C C . LEU A 1 104 ? 5.194 -15.868 -30.452 1.00 91.31 104 LEU A C 1
ATOM 861 O O . LEU A 1 104 ? 4.067 -15.539 -30.817 1.00 91.31 104 LEU A O 1
ATOM 865 N N . PRO A 1 105 ? 5.821 -16.935 -30.990 1.00 92.88 105 PRO A N 1
ATOM 866 C CA . PRO A 1 105 ? 5.209 -17.745 -32.047 1.00 92.88 105 PRO A CA 1
ATOM 867 C C . PRO A 1 105 ? 3.879 -18.401 -31.644 1.00 92.88 105 PRO A C 1
ATOM 869 O O . PRO A 1 105 ? 3.119 -18.827 -32.506 1.00 92.88 105 PRO A O 1
ATOM 872 N N . LEU A 1 106 ? 3.599 -18.502 -30.340 1.00 93.50 106 LEU A N 1
ATOM 873 C CA . LEU A 1 106 ? 2.374 -19.084 -29.783 1.00 93.50 106 LEU A CA 1
ATOM 874 C C . LEU A 1 106 ? 1.334 -18.019 -29.392 1.00 93.50 106 LEU A C 1
ATOM 876 O O . LEU A 1 106 ? 0.248 -18.362 -28.927 1.00 93.50 106 LEU A O 1
ATOM 880 N N . ILE A 1 107 ? 1.667 -16.735 -29.534 1.00 91.50 107 ILE A N 1
ATOM 881 C CA . ILE A 1 107 ? 0.851 -15.589 -29.123 1.00 91.50 107 ILE A CA 1
ATOM 882 C C . ILE A 1 107 ? 0.421 -14.812 -30.373 1.00 91.50 107 ILE A C 1
ATOM 884 O O . ILE A 1 107 ? 1.169 -14.709 -31.341 1.00 91.50 107 ILE A O 1
ATOM 888 N N . HIS A 1 108 ? -0.779 -14.229 -30.343 1.00 92.44 108 HIS A N 1
ATOM 889 C CA . HIS A 1 108 ? -1.292 -13.390 -31.427 1.00 92.44 108 HIS A CA 1
ATOM 890 C C . HIS A 1 108 ? -0.371 -12.189 -31.720 1.00 92.44 108 HIS A C 1
ATOM 892 O O . HIS A 1 108 ? 0.092 -11.519 -30.791 1.00 92.44 108 HIS A O 1
ATOM 898 N N . GLU A 1 109 ? -0.153 -11.893 -33.004 1.00 90.69 109 GLU A N 1
ATOM 899 C CA . GLU A 1 109 ? 0.787 -10.867 -33.491 1.00 90.69 109 GLU A CA 1
ATOM 900 C C . GLU A 1 109 ? 0.522 -9.473 -32.902 1.00 90.69 109 GLU A C 1
ATOM 902 O O . GLU A 1 109 ? 1.458 -8.766 -32.526 1.00 90.69 109 GLU A O 1
ATOM 907 N N . ASP A 1 110 ? -0.749 -9.112 -32.699 1.00 93.12 110 ASP A N 1
ATOM 908 C CA . ASP A 1 110 ? -1.149 -7.839 -32.072 1.00 93.12 110 ASP A CA 1
ATOM 909 C C . ASP A 1 110 ? -0.479 -7.599 -30.709 1.00 93.12 110 ASP A C 1
ATOM 911 O O . ASP A 1 110 ? -0.192 -6.461 -30.321 1.00 93.12 110 ASP A O 1
ATOM 915 N N . CYS A 1 111 ? -0.206 -8.672 -29.964 1.00 90.31 111 CYS A N 1
ATOM 916 C CA . CYS A 1 111 ? 0.409 -8.588 -28.648 1.00 90.31 111 CYS A CA 1
ATOM 917 C C . CYS A 1 111 ? 1.943 -8.557 -28.706 1.00 90.31 111 CYS A C 1
ATOM 919 O O . CYS A 1 111 ? 2.571 -8.207 -27.708 1.00 90.31 111 CYS A O 1
ATOM 921 N N . HIS A 1 112 ? 2.576 -8.876 -29.841 1.00 90.81 112 HIS A N 1
ATOM 922 C CA . HIS A 1 112 ? 4.042 -8.958 -29.943 1.00 90.81 112 HIS A CA 1
ATOM 923 C C . HIS A 1 112 ? 4.706 -7.622 -29.619 1.00 90.81 112 HIS A C 1
ATOM 925 O O . HIS A 1 112 ? 5.675 -7.571 -28.857 1.00 90.81 112 HIS A O 1
ATOM 931 N N . SER A 1 113 ? 4.120 -6.527 -30.113 1.00 90.25 113 SER A N 1
ATOM 932 C CA . SER A 1 113 ? 4.617 -5.168 -29.874 1.00 90.25 113 SER A CA 1
ATOM 933 C C . SER A 1 113 ? 4.659 -4.796 -28.386 1.00 90.25 113 SER A C 1
ATOM 935 O O . SER A 1 113 ? 5.501 -3.999 -27.971 1.00 90.25 113 SER A O 1
ATOM 937 N N . PHE A 1 114 ? 3.778 -5.380 -27.568 1.00 90.75 114 PHE A N 1
ATOM 938 C CA . PHE A 1 114 ? 3.767 -5.179 -26.123 1.00 90.75 114 PHE A CA 1
ATOM 939 C C . PHE A 1 114 ? 4.957 -5.879 -25.459 1.00 90.75 114 PHE A C 1
ATOM 941 O O . PHE A 1 114 ? 5.698 -5.238 -24.713 1.00 90.75 114 PHE A O 1
ATOM 948 N N . TYR A 1 115 ? 5.181 -7.162 -25.760 1.00 89.81 115 TYR A N 1
ATOM 949 C CA . TYR A 1 115 ? 6.259 -7.954 -25.154 1.00 89.81 115 TYR A CA 1
ATOM 950 C C . TYR A 1 115 ? 7.654 -7.460 -25.551 1.00 89.81 115 TYR A C 1
ATOM 952 O O . TYR A 1 115 ? 8.562 -7.446 -24.721 1.00 89.81 115 TYR A O 1
ATOM 960 N N . GLN A 1 116 ? 7.818 -6.982 -26.786 1.00 88.81 116 GLN A N 1
ATOM 961 C CA . GLN A 1 116 ? 9.077 -6.397 -27.258 1.00 88.81 116 GLN A CA 1
ATOM 962 C C . GLN A 1 116 ? 9.442 -5.104 -26.511 1.00 88.81 116 GLN A C 1
ATOM 964 O O . GLN A 1 116 ? 10.612 -4.873 -26.209 1.00 88.81 116 GLN A O 1
ATOM 969 N N . LYS A 1 117 ? 8.445 -4.283 -26.149 1.00 89.12 117 LYS A N 1
ATOM 970 C CA . LYS A 1 117 ? 8.627 -3.010 -25.422 1.00 89.12 117 LYS A CA 1
ATOM 971 C C . LYS A 1 117 ? 8.833 -3.183 -23.912 1.00 89.12 117 LYS A C 1
ATOM 973 O O . LYS A 1 117 ? 8.948 -2.183 -23.199 1.00 89.12 117 LYS A O 1
ATOM 978 N N . LEU A 1 118 ? 8.856 -4.417 -23.398 1.00 88.06 118 LEU A N 1
ATOM 979 C CA . LEU A 1 118 ? 9.092 -4.669 -21.978 1.00 88.06 118 LEU A CA 1
ATOM 980 C C . LEU A 1 118 ? 10.515 -4.269 -21.590 1.00 88.06 118 LEU A C 1
ATOM 982 O O . LEU A 1 118 ? 11.500 -4.725 -22.179 1.00 88.06 118 LEU A O 1
ATOM 986 N N . LYS A 1 119 ? 10.600 -3.440 -20.549 1.00 86.31 119 LYS A N 1
ATOM 987 C CA . LYS A 1 119 ? 11.869 -2.989 -19.992 1.00 86.31 119 LYS A CA 1
ATOM 988 C C . LYS A 1 119 ? 12.521 -4.089 -19.171 1.00 86.31 119 LYS A C 1
ATOM 990 O O . LYS A 1 119 ? 11.844 -4.730 -18.365 1.00 86.31 119 LYS A O 1
ATOM 995 N N . THR A 1 120 ? 13.821 -4.287 -19.321 1.00 85.75 120 THR A N 1
ATOM 996 C CA . THR A 1 120 ? 14.615 -5.153 -18.449 1.00 85.75 120 THR A CA 1
ATOM 997 C C . THR A 1 120 ? 15.385 -4.355 -17.415 1.00 85.75 120 THR A C 1
ATOM 999 O O . THR A 1 120 ? 15.664 -3.169 -17.572 1.00 85.75 120 THR A O 1
ATOM 1002 N N . SER A 1 121 ? 15.792 -5.022 -16.337 1.00 77.81 121 SER A N 1
ATOM 1003 C CA . SER A 1 121 ? 16.654 -4.406 -15.323 1.00 77.81 121 SER A CA 1
ATOM 1004 C C . SER A 1 121 ? 18.038 -4.018 -15.861 1.00 77.81 121 SER A C 1
ATOM 1006 O O . SER A 1 121 ? 18.768 -3.319 -15.166 1.00 77.81 121 SER A O 1
ATOM 1008 N N . ASN A 1 122 ? 18.403 -4.481 -17.064 1.00 68.75 122 ASN A N 1
ATOM 1009 C CA . ASN A 1 122 ? 19.703 -4.268 -17.696 1.00 68.75 122 ASN A CA 1
ATOM 1010 C C . ASN A 1 122 ? 19.621 -3.399 -18.968 1.00 68.75 122 ASN A C 1
ATOM 1012 O O . ASN A 1 122 ? 20.587 -3.341 -19.724 1.00 68.75 122 ASN A O 1
ATOM 1016 N N . ASP A 1 123 ? 18.486 -2.728 -19.212 1.00 59.00 123 ASP A N 1
ATOM 1017 C CA . ASP A 1 123 ? 18.172 -1.997 -20.457 1.00 59.00 123 ASP A CA 1
ATOM 1018 C C . ASP A 1 123 ? 19.208 -0.946 -20.887 1.00 59.00 123 ASP A C 1
ATOM 1020 O O . ASP A 1 123 ? 19.227 -0.559 -22.053 1.00 59.00 123 ASP A O 1
ATOM 1024 N N . ALA A 1 124 ? 20.104 -0.507 -19.997 1.00 53.56 124 ALA A N 1
ATOM 1025 C CA . ALA A 1 124 ? 21.230 0.348 -20.374 1.00 53.56 124 ALA A CA 1
ATOM 1026 C C . ALA A 1 124 ? 22.168 -0.308 -21.413 1.00 53.56 124 ALA A C 1
ATOM 1028 O O . ALA A 1 124 ? 22.848 0.405 -22.142 1.00 53.56 124 ALA A O 1
ATOM 1029 N N . ALA A 1 125 ? 22.196 -1.643 -21.502 1.00 49.91 125 ALA A N 1
ATOM 1030 C CA . ALA A 1 125 ? 23.049 -2.386 -22.432 1.00 49.91 125 ALA A CA 1
ATOM 1031 C C . ALA A 1 125 ? 22.335 -2.831 -23.727 1.00 49.91 125 ALA A C 1
ATOM 1033 O O . ALA A 1 125 ? 22.999 -3.098 -24.723 1.00 49.91 125 ALA A O 1
ATOM 1034 N N . GLU A 1 126 ? 20.999 -2.920 -23.741 1.00 49.84 126 GLU A N 1
ATOM 1035 C CA . GLU A 1 126 ? 20.252 -3.566 -24.839 1.00 49.84 126 GLU A CA 1
ATOM 1036 C C . GLU A 1 126 ? 20.029 -2.634 -26.053 1.00 49.84 126 GLU A C 1
ATOM 1038 O O . GLU A 1 126 ? 19.915 -3.106 -27.182 1.00 49.84 126 GLU A O 1
ATOM 1043 N N . LEU A 1 127 ? 20.061 -1.306 -25.860 1.00 50.38 127 LEU A N 1
ATOM 1044 C CA . LEU A 1 127 ? 19.917 -0.318 -26.946 1.00 50.38 127 LEU A CA 1
ATOM 1045 C C . LEU A 1 127 ? 21.075 -0.318 -27.962 1.00 50.38 127 LEU A C 1
ATOM 1047 O O . LEU A 1 127 ? 20.898 0.202 -29.059 1.00 50.38 127 LEU A O 1
ATOM 1051 N N . LEU A 1 128 ? 22.230 -0.905 -27.627 1.00 47.06 128 LEU A N 1
ATOM 1052 C CA . LEU A 1 128 ? 23.392 -0.982 -28.523 1.00 47.06 128 LEU A CA 1
ATOM 1053 C C . LEU A 1 128 ? 23.334 -2.162 -29.504 1.00 47.06 128 LEU A C 1
ATOM 1055 O O . LEU A 1 128 ? 24.034 -2.150 -30.505 1.00 47.06 128 LEU A O 1
ATOM 1059 N N . LEU A 1 129 ? 22.503 -3.177 -29.246 1.00 46.97 129 LEU A N 1
ATOM 1060 C CA . LEU A 1 129 ? 22.441 -4.382 -30.087 1.00 46.97 129 LEU A CA 1
ATOM 1061 C C . LEU A 1 129 ? 21.414 -4.272 -31.221 1.00 46.97 129 LEU A C 1
ATOM 1063 O O . LEU A 1 129 ? 21.500 -5.001 -32.204 1.00 46.97 129 LEU A O 1
ATOM 1067 N N . ILE A 1 130 ? 20.446 -3.359 -31.101 1.00 49.84 130 ILE A N 1
ATOM 1068 C CA . ILE A 1 130 ? 19.406 -3.155 -32.122 1.00 49.84 130 ILE A CA 1
ATOM 1069 C C . ILE A 1 130 ? 19.931 -2.275 -33.272 1.00 49.84 130 ILE A C 1
ATOM 1071 O O . ILE A 1 130 ? 19.483 -2.428 -34.406 1.00 49.84 130 ILE A O 1
ATOM 1075 N N . SER A 1 131 ? 20.911 -1.397 -33.019 1.00 42.88 131 SER A N 1
ATOM 1076 C CA . SER A 1 131 ? 21.523 -0.548 -34.054 1.00 42.88 131 SER A CA 1
ATOM 1077 C C . SER A 1 131 ? 22.410 -1.316 -35.036 1.00 42.88 131 SER A C 1
ATOM 1079 O O . SER A 1 131 ? 22.528 -0.899 -36.186 1.00 42.88 131 SER A O 1
ATOM 1081 N N . ASP A 1 132 ? 22.973 -2.452 -34.621 1.00 44.16 132 ASP A N 1
ATOM 1082 C CA . ASP A 1 132 ? 23.970 -3.184 -35.415 1.00 44.16 132 ASP A CA 1
ATOM 1083 C C . ASP A 1 132 ? 23.355 -4.218 -36.374 1.00 44.16 132 ASP A C 1
ATOM 1085 O O . ASP A 1 132 ? 24.060 -4.784 -37.202 1.00 44.16 132 ASP A O 1
ATOM 1089 N N . SER A 1 133 ? 22.036 -4.446 -36.321 1.00 46.78 133 SER A N 1
ATOM 1090 C CA . SER A 1 133 ? 21.353 -5.437 -37.172 1.00 46.78 133 SER A CA 1
ATOM 1091 C C . SER A 1 133 ? 20.587 -4.824 -38.357 1.00 46.78 133 SER A C 1
ATOM 1093 O O . SER A 1 133 ? 19.791 -5.524 -38.980 1.00 46.78 133 SER A O 1
ATOM 1095 N N . SER A 1 134 ? 20.797 -3.535 -38.668 1.00 49.25 134 SER A N 1
ATOM 1096 C CA . SER A 1 134 ? 20.100 -2.828 -39.767 1.00 49.25 134 SER A CA 1
ATOM 1097 C C . SER A 1 134 ? 20.953 -2.496 -41.000 1.00 49.25 134 SER A C 1
ATOM 1099 O O . SER A 1 134 ? 20.499 -1.738 -41.854 1.00 49.25 134 SER A O 1
ATOM 1101 N N . SER A 1 135 ? 22.143 -3.088 -41.139 1.00 48.28 135 SER A N 1
ATOM 1102 C CA . SER A 1 135 ? 23.015 -2.857 -42.298 1.00 48.28 135 SER A CA 1
ATOM 1103 C C . SER A 1 135 ? 23.622 -4.157 -42.823 1.00 48.28 135 SER A C 1
ATOM 1105 O O . SER A 1 135 ? 24.741 -4.489 -42.452 1.00 48.28 135 SER A O 1
ATOM 1107 N N . ASP A 1 136 ? 22.889 -4.881 -43.667 1.00 42.94 136 ASP A N 1
ATOM 1108 C CA . ASP A 1 136 ? 23.412 -5.417 -44.934 1.00 42.94 136 ASP A CA 1
ATOM 1109 C C . ASP A 1 136 ? 22.245 -5.922 -45.804 1.00 42.94 136 ASP A C 1
ATOM 1111 O O . ASP A 1 136 ? 21.175 -6.200 -45.267 1.00 42.94 136 ASP A O 1
ATOM 1115 N N . GLU A 1 137 ? 22.481 -6.041 -47.113 1.00 37.66 137 GLU A N 1
ATOM 1116 C CA . GLU A 1 137 ? 21.574 -6.372 -48.239 1.00 37.66 137 GLU A CA 1
ATOM 1117 C C . GLU A 1 137 ? 21.237 -5.161 -49.135 1.00 37.66 137 GLU A C 1
ATOM 1119 O O . GLU A 1 137 ? 20.159 -4.558 -49.076 1.00 37.66 137 GLU A O 1
ATOM 1124 N N . GLY A 1 138 ? 22.202 -4.845 -50.006 1.00 34.84 138 GLY A N 1
ATOM 1125 C CA . GLY A 1 138 ? 22.066 -4.048 -51.226 1.00 34.84 138 GLY A CA 1
ATOM 1126 C C . GLY A 1 138 ? 23.135 -4.435 -52.239 1.00 34.84 138 GLY A C 1
ATOM 1127 O O . GLY A 1 138 ? 24.325 -4.225 -51.921 1.00 34.84 138 GLY A O 1
#

pLDDT: mean 74.55, std 15.05, range [34.84, 93.5]

Foldseek 3Di:
DDLQVAFDCVCVCVPWFDDDQAFPVRDGNDPVQWDDWDDDPVPCWIWTDSDPDPPDGTITHNGTDDPDVPDDRPPPPRPPDTDRPDPDPDADAPVVLVVVQVCVVVDDPVCNVVSVPGHHPPNVPVVVVVVVPPDDDD

Radius of gyration: 25.9 Å; chains: 1; bounding box: 52×36×79 Å

Secondary structure (DSSP, 8-state):
--GGG-EE-HHHHHHTB----B-TTS-B--GGG--EEEEETTTTEEEEESS--TTSPPEEEE-BPPPPTTS----------PEES-SSPPPBPHHHHHHHHHTGGGS-GGGHHHHHTPPBTTTTTTHHHHGGGS----

Organism: NCBI:txid13131

Sequence (138 aa):
MKQEQIFSFSNLVSTSLTKKTVDTDGQKGNWFHIRWIRYEKMYDQLQFKYSLNPEEPFRVLDLTQSGKRGRPKNITTYSTELTNCYTSPLPINPKKKQDLLSLLPLIHEDCHSFYQKLKTSNDAAELLLISDSSSDEG